Protein AF-A0A0V0SWJ9-F1 (afdb_monomer_lite)

Sequence (109 aa):
KVANSVPAPATVTPLDSEVTVPAATSYVCTACCRTFSTFSGLRLHEKRKHASTFVASSQRPKNHRWSEHEMHDVRAILAKLEKTGSSSLAKLAD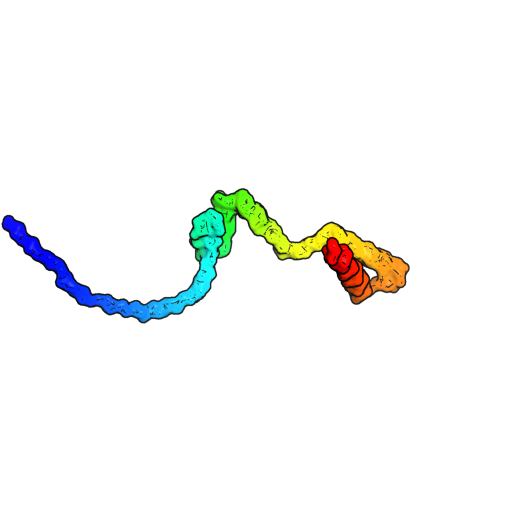ELSCLWQESISVNTA

Foldseek 3Di:
DDDDDDDDDDDDDPPPPPPPPPVQPWDADPVPRDTDSDPVVNLVCCCVPVVVVSVVVVPPPPDPDDDPVLVVLLVVVQVVCVVVVHDDPVSSVVSSVVVVVVVVVVPPD

Secondary structure (DSSP, 8-state):
--------------------------EE-TTT--EESSHHHHHHHHHHH-HHHHHHHHT--SS----HHHHHHHHHHHHHHHHTT---HHHHHHHHHHHHHHHHHHT--

Radius of gyration: 31.53 Å; chains: 1; bounding box: 71×37×93 Å

Structure (mmCIF, N/CA/C/O backbone):
data_AF-A0A0V0SWJ9-F1
#
_entry.id   AF-A0A0V0SWJ9-F1
#
loop_
_atom_site.group_PDB
_atom_site.id
_atom_site.type_symbol
_atom_site.label_atom_id
_atom_site.label_alt_id
_atom_site.label_comp_id
_atom_site.label_asym_id
_atom_site.label_entity_id
_atom_site.label_seq_id
_atom_site.pdbx_PDB_ins_code
_atom_site.Cartn_x
_atom_site.Cartn_y
_atom_site.Cartn_z
_atom_site.occupancy
_atom_site.B_iso_or_equiv
_atom_site.auth_seq_id
_atom_site.auth_comp_id
_atom_site.auth_asym_id
_atom_site.auth_atom_id
_atom_site.pdbx_PDB_model_num
ATOM 1 N N . LYS A 1 1 ? 53.354 9.350 -65.179 1.00 43.44 1 LYS A N 1
ATOM 2 C CA . LYS A 1 1 ? 54.223 8.320 -64.561 1.00 43.44 1 LYS A CA 1
ATOM 3 C C . LYS A 1 1 ? 53.630 7.983 -63.197 1.00 43.44 1 LYS A C 1
ATOM 5 O O . LYS A 1 1 ? 53.725 8.800 -62.295 1.00 43.44 1 LYS A O 1
ATOM 10 N N . VAL A 1 2 ? 52.905 6.866 -63.106 1.00 47.31 2 VAL A N 1
ATOM 11 C CA . VAL A 1 2 ? 52.376 6.320 -61.845 1.00 47.31 2 VAL A CA 1
ATOM 12 C C . VAL A 1 2 ? 53.550 5.801 -61.018 1.00 47.31 2 VAL A C 1
ATOM 14 O O . VAL A 1 2 ? 54.415 5.122 -61.566 1.00 47.31 2 VAL A O 1
ATOM 17 N N . ALA A 1 3 ? 53.567 6.099 -59.722 1.00 44.78 3 ALA A N 1
ATOM 18 C CA . ALA A 1 3 ? 54.362 5.367 -58.747 1.00 44.78 3 ALA A CA 1
ATOM 19 C C . ALA A 1 3 ? 53.464 5.060 -57.543 1.00 44.78 3 ALA A C 1
ATOM 21 O O . ALA A 1 3 ? 53.143 5.930 -56.742 1.00 44.78 3 ALA A O 1
ATOM 22 N N . ASN A 1 4 ? 53.008 3.813 -57.496 1.00 47.34 4 ASN A N 1
ATOM 23 C CA . ASN A 1 4 ? 52.405 3.166 -56.338 1.00 47.34 4 ASN A CA 1
ATOM 24 C C . ASN A 1 4 ? 53.531 2.623 -55.441 1.00 47.34 4 ASN A C 1
ATOM 26 O O . ASN A 1 4 ? 54.496 2.097 -55.995 1.00 47.34 4 ASN A O 1
ATOM 30 N N . SER A 1 5 ? 53.393 2.682 -54.110 1.00 46.50 5 SER A N 1
ATOM 31 C CA . SER A 1 5 ? 53.978 1.710 -53.159 1.00 46.50 5 SER A CA 1
ATOM 32 C C . SER A 1 5 ? 53.364 1.842 -51.748 1.00 46.50 5 SER A C 1
ATOM 34 O O . SER A 1 5 ? 53.681 2.771 -51.016 1.00 46.50 5 SER A O 1
ATOM 36 N N . VAL A 1 6 ? 52.430 0.923 -51.458 1.00 49.53 6 VAL A N 1
ATOM 37 C CA . VAL A 1 6 ? 52.176 0.064 -50.262 1.00 49.53 6 VAL A CA 1
ATOM 38 C C . VAL A 1 6 ? 52.545 0.552 -48.824 1.00 49.53 6 VAL A C 1
ATOM 40 O O . VAL A 1 6 ? 53.649 1.048 -48.622 1.00 49.53 6 VAL A O 1
ATOM 43 N N . PRO A 1 7 ? 51.680 0.321 -47.795 1.00 60.75 7 PRO A N 1
ATOM 44 C CA . PRO A 1 7 ? 51.865 0.764 -46.396 1.00 60.75 7 PRO A CA 1
ATOM 45 C C . PRO A 1 7 ? 52.311 -0.323 -45.369 1.00 60.75 7 PRO A C 1
ATOM 47 O O . PRO A 1 7 ? 52.237 -1.513 -45.667 1.00 60.75 7 PRO A O 1
ATOM 50 N N . ALA A 1 8 ? 52.605 0.138 -44.126 1.00 42.78 8 ALA A N 1
ATOM 51 C CA . ALA A 1 8 ? 52.729 -0.546 -42.798 1.00 42.78 8 ALA A CA 1
ATOM 52 C C . ALA A 1 8 ? 54.168 -0.902 -42.301 1.00 42.78 8 ALA A C 1
ATOM 54 O O . ALA A 1 8 ? 55.031 -1.085 -43.156 1.00 42.78 8 ALA A O 1
ATOM 55 N N . PRO A 1 9 ? 54.469 -1.031 -40.968 1.00 46.78 9 PRO A N 1
ATOM 56 C CA . PRO A 1 9 ? 53.559 -1.282 -39.831 1.00 46.78 9 PRO A CA 1
ATOM 57 C C . PRO A 1 9 ? 53.775 -0.476 -38.512 1.00 46.78 9 PRO A C 1
ATOM 59 O O . PRO A 1 9 ? 54.657 0.363 -38.378 1.00 46.78 9 PRO A O 1
ATOM 62 N N . ALA A 1 10 ? 52.870 -0.758 -37.564 1.00 49.53 10 ALA A N 1
ATOM 63 C CA . ALA A 1 10 ? 52.546 -0.143 -36.271 1.00 49.53 10 ALA A CA 1
ATOM 64 C C . ALA A 1 10 ? 53.684 0.100 -35.260 1.00 49.53 10 ALA A C 1
ATOM 66 O O . ALA A 1 10 ? 54.640 -0.661 -35.211 1.00 49.53 10 ALA A O 1
ATOM 67 N N . THR A 1 11 ? 53.470 1.057 -34.342 1.00 47.59 11 THR A N 1
ATOM 68 C CA . THR A 1 11 ? 53.565 0.858 -32.876 1.00 47.59 11 THR A CA 1
ATOM 69 C C . THR A 1 11 ? 52.985 2.088 -32.171 1.00 47.59 11 THR A C 1
ATOM 71 O O . THR A 1 11 ? 53.624 3.134 -32.126 1.00 47.59 11 THR A O 1
ATOM 74 N N . VAL A 1 12 ? 51.787 1.968 -31.596 1.00 50.47 12 VAL A N 1
ATOM 75 C CA . VAL A 1 12 ? 51.398 2.790 -30.444 1.00 50.47 12 VAL A CA 1
ATOM 76 C C . VAL A 1 12 ? 50.844 1.860 -29.379 1.00 50.47 12 VAL A C 1
ATOM 78 O O . VAL A 1 12 ? 49.857 1.153 -29.570 1.00 50.47 12 VAL A O 1
ATOM 81 N N . THR A 1 13 ? 51.596 1.808 -28.295 1.00 50.81 13 THR A N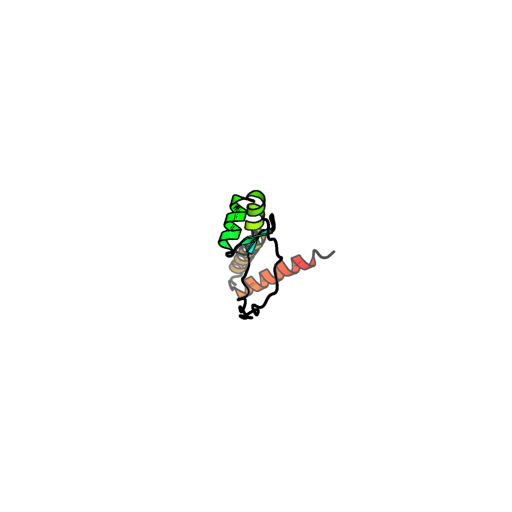 1
ATOM 82 C CA . THR A 1 13 ? 51.361 1.075 -27.061 1.00 50.81 13 THR A CA 1
ATOM 83 C C . THR A 1 13 ? 49.958 1.385 -26.524 1.00 50.81 13 THR A C 1
ATOM 85 O O . THR A 1 13 ? 49.581 2.560 -26.495 1.00 50.81 13 THR A O 1
ATOM 88 N N . PRO A 1 14 ? 49.177 0.388 -26.072 1.00 49.97 14 PRO A N 1
ATOM 89 C CA . PRO A 1 14 ? 47.963 0.660 -25.324 1.00 49.97 14 PRO A CA 1
ATOM 90 C C . PRO A 1 14 ? 48.385 1.169 -23.947 1.00 49.97 14 PRO A C 1
ATOM 92 O O . PRO A 1 14 ? 48.947 0.419 -23.150 1.00 49.97 14 PRO A O 1
ATOM 95 N N . LEU A 1 15 ? 48.159 2.457 -23.685 1.00 49.72 15 LEU A N 1
ATOM 96 C CA . LEU A 1 15 ? 48.177 2.965 -22.322 1.00 49.72 15 LEU A CA 1
ATOM 97 C C . LEU A 1 15 ? 46.900 2.447 -21.661 1.00 49.72 15 LEU A C 1
ATOM 99 O O . LEU A 1 15 ? 45.806 2.974 -21.870 1.00 49.72 15 LEU A O 1
ATOM 103 N N . ASP A 1 16 ? 47.066 1.347 -20.937 1.00 51.03 16 ASP A N 1
ATOM 104 C CA . ASP A 1 16 ? 46.181 0.915 -19.870 1.00 51.03 16 ASP A CA 1
ATOM 105 C C . ASP A 1 16 ? 46.094 2.063 -18.854 1.00 51.03 16 ASP A C 1
ATOM 107 O O . ASP A 1 16 ? 46.915 2.209 -17.953 1.00 51.03 16 ASP A O 1
ATOM 111 N N . SER A 1 17 ? 45.151 2.973 -19.084 1.00 51.53 17 SER A N 1
ATOM 112 C CA . SER A 1 17 ? 44.571 3.741 -17.999 1.00 51.53 17 SER A CA 1
ATOM 113 C C . SER A 1 17 ? 43.390 2.920 -17.541 1.00 51.53 17 SER A C 1
ATOM 115 O O . SER A 1 17 ? 42.321 2.966 -18.152 1.00 51.53 17 SER A O 1
ATOM 117 N N . GLU A 1 18 ? 43.638 2.139 -16.497 1.00 53.16 18 GLU A N 1
ATOM 118 C CA . GLU A 1 18 ? 42.670 1.606 -15.555 1.00 53.16 18 GLU A CA 1
ATOM 119 C C . GLU A 1 18 ? 41.612 2.685 -15.251 1.00 53.16 18 GLU A C 1
ATOM 121 O O . GLU A 1 18 ? 41.717 3.485 -14.321 1.00 53.16 18 GLU A O 1
ATOM 126 N N . VAL A 1 19 ? 40.582 2.766 -16.098 1.00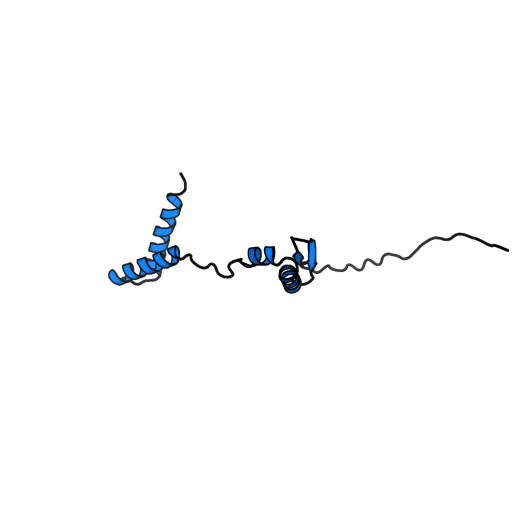 46.78 19 VAL A N 1
ATOM 127 C CA . VAL A 1 19 ? 39.353 3.472 -15.769 1.00 46.78 19 VAL A CA 1
ATOM 128 C C . VAL A 1 19 ? 38.678 2.544 -14.788 1.00 46.78 19 VAL A C 1
ATOM 130 O O . VAL A 1 19 ? 37.962 1.623 -15.180 1.00 46.78 19 VAL A O 1
ATOM 133 N N . THR A 1 20 ? 38.939 2.776 -13.505 1.00 50.88 20 THR A N 1
ATOM 134 C CA . THR A 1 20 ? 38.053 2.378 -12.422 1.00 50.88 20 THR A CA 1
ATOM 135 C C . THR A 1 20 ? 36.650 2.733 -12.877 1.00 50.88 20 THR A C 1
ATOM 137 O O . THR A 1 20 ? 36.285 3.903 -12.893 1.00 50.88 20 THR A O 1
ATOM 140 N N . VAL A 1 21 ? 35.896 1.743 -13.353 1.00 52.72 21 VAL A N 1
ATOM 141 C CA . VAL A 1 21 ? 34.490 1.897 -13.697 1.00 52.72 21 VAL A CA 1
ATOM 142 C C . VAL A 1 21 ? 33.810 2.098 -12.348 1.00 52.72 21 VAL A C 1
ATOM 144 O O . VAL A 1 21 ? 33.658 1.108 -11.624 1.00 52.72 21 VAL A O 1
ATOM 147 N N . PRO A 1 22 ? 33.397 3.319 -11.934 1.00 49.97 22 PRO A N 1
ATOM 148 C CA . PRO A 1 22 ? 32.363 3.368 -10.918 1.00 49.97 22 PRO A CA 1
ATOM 149 C C . PRO A 1 22 ? 31.222 2.592 -11.553 1.00 49.97 22 PRO A C 1
ATOM 151 O O . PRO A 1 22 ? 30.833 2.950 -12.662 1.00 49.97 22 PRO A O 1
ATOM 154 N N . ALA A 1 23 ? 30.796 1.483 -10.943 1.00 58.00 23 ALA A N 1
ATOM 155 C CA . ALA A 1 23 ? 29.739 0.627 -11.462 1.00 58.00 23 ALA A CA 1
ATOM 156 C C . ALA A 1 23 ? 28.564 1.521 -11.873 1.00 58.00 23 ALA A C 1
ATOM 158 O O . ALA A 1 23 ? 27.787 1.981 -11.034 1.00 58.00 23 ALA A O 1
ATOM 159 N N . ALA A 1 24 ? 28.526 1.881 -13.158 1.00 65.06 24 ALA A N 1
ATOM 160 C CA . ALA A 1 24 ? 27.651 2.922 -13.637 1.00 65.06 24 ALA A CA 1
ATOM 161 C C . ALA A 1 24 ? 26.294 2.259 -13.612 1.00 65.06 24 ALA A C 1
ATOM 163 O O . ALA A 1 24 ? 26.028 1.359 -14.409 1.00 65.06 24 ALA A O 1
ATOM 164 N N . THR A 1 25 ? 25.484 2.620 -12.620 1.00 71.62 25 THR A N 1
ATOM 165 C CA . THR A 1 25 ? 24.126 2.109 -12.491 1.00 71.62 25 THR A CA 1
ATOM 166 C C . THR A 1 25 ? 23.370 2.556 -13.733 1.00 71.62 25 THR A C 1
ATOM 168 O O . THR A 1 25 ? 22.914 3.689 -13.861 1.00 71.62 25 THR A O 1
ATOM 171 N N . SER A 1 26 ? 23.357 1.676 -14.728 1.00 84.75 26 SER A N 1
ATOM 172 C CA . SER A 1 26 ? 22.740 1.935 -16.013 1.00 84.75 26 SER A CA 1
ATOM 173 C C . SER A 1 26 ? 21.281 1.510 -15.925 1.00 84.75 26 SER A C 1
ATOM 175 O O . SER A 1 26 ? 20.957 0.422 -15.447 1.00 84.75 26 SER A O 1
ATOM 177 N N . TYR A 1 27 ? 20.384 2.402 -16.332 1.00 90.75 27 TYR A N 1
ATOM 178 C CA . TYR A 1 27 ? 18.947 2.176 -16.255 1.00 90.75 27 TYR A CA 1
ATOM 179 C C . TYR A 1 27 ? 18.447 1.775 -17.638 1.00 90.75 27 TYR A C 1
ATOM 181 O O . TYR A 1 27 ? 18.423 2.600 -18.550 1.00 90.75 27 TYR A O 1
ATOM 189 N N . VAL A 1 28 ? 18.069 0.509 -17.808 1.00 92.25 28 VAL A N 1
ATOM 190 C CA . VAL A 1 28 ? 17.686 -0.053 -19.111 1.00 92.25 28 VAL A CA 1
ATOM 191 C C . VAL A 1 28 ? 16.167 -0.168 -19.217 1.00 92.25 28 VAL A C 1
ATOM 193 O O . VAL A 1 28 ? 15.511 -0.699 -18.324 1.00 92.25 28 VAL A O 1
ATOM 196 N N . CYS A 1 29 ? 15.597 0.305 -20.325 1.00 91.56 29 CYS A N 1
ATOM 197 C CA . CYS A 1 29 ? 14.187 0.087 -20.631 1.00 91.56 29 CYS A CA 1
ATOM 198 C C . CYS A 1 29 ? 13.956 -1.361 -21.052 1.00 91.56 29 CYS A C 1
ATOM 200 O O . CYS A 1 29 ? 14.524 -1.811 -22.041 1.00 91.56 29 CYS A O 1
ATOM 202 N N . THR A 1 30 ? 13.072 -2.078 -20.364 1.00 89.25 30 THR A N 1
ATOM 203 C CA . THR A 1 30 ? 12.763 -3.482 -20.681 1.00 89.25 30 THR A CA 1
ATOM 204 C C . THR A 1 30 ? 11.959 -3.653 -21.971 1.00 89.25 30 THR A C 1
ATOM 206 O O . THR A 1 30 ? 11.986 -4.724 -22.563 1.00 89.25 30 THR A O 1
ATOM 209 N N . ALA A 1 31 ? 11.267 -2.606 -22.433 1.00 88.88 31 ALA A N 1
ATOM 210 C CA . ALA A 1 31 ? 10.443 -2.661 -23.640 1.00 88.88 31 ALA A CA 1
ATOM 211 C C . ALA A 1 31 ? 11.244 -2.469 -24.939 1.00 88.88 31 ALA A C 1
ATOM 213 O O . ALA A 1 31 ? 10.835 -2.959 -25.987 1.00 88.88 31 ALA A O 1
ATOM 214 N N . CYS A 1 32 ? 12.360 -1.731 -24.897 1.00 93.62 32 CYS A N 1
ATOM 215 C CA . CYS A 1 32 ? 13.141 -1.418 -26.100 1.00 93.62 32 CYS A CA 1
ATOM 216 C C . CYS A 1 32 ? 14.664 -1.426 -25.893 1.00 93.62 32 CYS A C 1
ATOM 218 O O . CYS A 1 32 ? 15.398 -0.915 -26.740 1.00 93.62 32 CYS A O 1
ATOM 220 N N . CYS A 1 33 ? 15.137 -1.922 -24.750 1.00 91.19 33 CYS A N 1
ATOM 221 C CA . CYS A 1 33 ? 16.548 -2.085 -24.386 1.00 91.19 33 CYS A CA 1
ATOM 222 C C . CYS A 1 33 ? 17.400 -0.806 -24.469 1.00 91.19 33 CYS A C 1
ATOM 224 O O . CYS A 1 33 ? 18.618 -0.872 -24.615 1.00 91.19 33 CYS A O 1
ATOM 226 N N . ARG A 1 34 ? 16.780 0.378 -24.375 1.00 92.50 34 ARG A N 1
ATOM 227 C CA . ARG A 1 34 ? 17.514 1.652 -24.347 1.00 92.50 34 ARG A CA 1
ATOM 228 C C . ARG A 1 34 ? 18.094 1.901 -22.964 1.00 92.50 34 ARG A C 1
ATOM 230 O O . ARG A 1 34 ? 17.367 1.823 -21.976 1.00 92.50 34 ARG A O 1
ATOM 237 N N . THR A 1 35 ? 19.370 2.263 -22.926 1.00 93.62 35 THR A N 1
ATOM 238 C CA . THR A 1 35 ? 20.106 2.551 -21.693 1.00 93.62 35 THR A CA 1
ATOM 239 C C . THR A 1 35 ? 20.121 4.046 -21.399 1.00 93.62 35 THR A C 1
ATOM 241 O O . THR A 1 35 ? 20.359 4.867 -22.285 1.00 93.62 35 THR A O 1
ATOM 244 N N . PHE A 1 36 ? 19.892 4.396 -20.139 1.00 91.94 36 PHE A N 1
ATOM 245 C CA . PHE A 1 36 ? 19.910 5.760 -19.629 1.00 91.94 36 PHE A CA 1
ATOM 246 C C . PHE A 1 36 ? 20.907 5.872 -18.476 1.00 91.94 36 PHE A C 1
ATOM 248 O O . PHE A 1 36 ? 21.032 4.963 -17.656 1.00 91.94 36 PHE A O 1
ATOM 255 N N . SER A 1 37 ? 21.577 7.021 -18.386 1.00 89.75 37 SER A N 1
ATOM 256 C CA . SER A 1 37 ? 22.489 7.354 -17.284 1.00 89.75 37 SER A CA 1
ATOM 257 C C . SER A 1 37 ? 21.763 7.730 -15.988 1.00 89.75 37 SER A C 1
ATOM 259 O O . SER A 1 37 ? 22.384 7.812 -14.935 1.00 89.75 37 SER A O 1
ATOM 261 N N . THR A 1 38 ? 20.448 7.972 -16.046 1.00 90.31 38 THR A N 1
ATOM 262 C CA . THR A 1 38 ? 19.630 8.335 -14.883 1.00 90.31 38 THR A CA 1
ATOM 263 C C . THR A 1 38 ? 18.292 7.605 -14.891 1.00 90.31 38 THR A C 1
ATOM 265 O O . THR A 1 38 ? 17.669 7.420 -15.942 1.00 90.31 38 THR A O 1
ATOM 268 N N . PHE A 1 39 ? 17.799 7.260 -13.698 1.00 89.19 39 PHE A N 1
ATOM 269 C CA . PHE A 1 39 ? 16.477 6.657 -13.522 1.00 89.19 39 PHE A CA 1
ATOM 270 C C . PHE A 1 39 ? 15.360 7.574 -14.036 1.00 89.19 39 PHE A C 1
ATOM 272 O O . PHE A 1 39 ? 14.441 7.123 -14.716 1.00 89.19 39 PHE A O 1
ATOM 279 N N . SER A 1 40 ? 15.457 8.880 -13.766 1.00 89.88 40 SER A N 1
ATOM 280 C CA . SER A 1 40 ? 14.495 9.877 -14.253 1.00 89.88 40 SER A CA 1
ATOM 281 C C . SER A 1 40 ? 14.429 9.913 -15.782 1.00 89.88 40 SER A C 1
ATOM 283 O O . SER A 1 40 ? 13.337 10.015 -16.342 1.00 89.88 40 SER A O 1
ATOM 285 N N . GLY A 1 41 ? 15.577 9.771 -16.459 1.00 92.62 41 GLY A N 1
ATOM 286 C CA . GLY A 1 41 ? 15.654 9.662 -17.916 1.00 92.62 41 GLY A CA 1
ATOM 287 C C . GLY A 1 41 ? 14.924 8.429 -18.445 1.00 92.62 41 GLY A C 1
ATOM 288 O O . GLY A 1 41 ? 14.085 8.558 -19.339 1.00 92.62 41 GLY A O 1
ATOM 289 N N . LEU A 1 42 ? 15.160 7.263 -17.832 1.00 92.50 42 LEU A N 1
ATOM 290 C CA . LEU A 1 42 ? 14.432 6.033 -18.151 1.00 92.50 42 LEU A CA 1
ATOM 291 C C . LEU A 1 42 ? 12.918 6.203 -17.935 1.00 92.50 42 LEU A C 1
ATOM 293 O O . LEU A 1 42 ? 12.128 5.917 -18.832 1.00 92.50 42 LEU A O 1
ATOM 297 N N . ARG A 1 43 ? 12.493 6.732 -16.783 1.00 91.19 43 ARG A N 1
ATOM 298 C CA . ARG A 1 43 ? 11.068 6.911 -16.452 1.00 91.19 43 ARG A CA 1
ATOM 299 C C . ARG A 1 43 ? 10.359 7.866 -17.406 1.00 91.19 43 ARG A C 1
ATOM 301 O O . ARG A 1 43 ? 9.217 7.616 -17.791 1.00 91.19 43 ARG A O 1
ATOM 308 N N . LEU A 1 44 ? 11.017 8.955 -17.802 1.00 92.81 44 LEU A N 1
ATOM 309 C CA . LEU A 1 44 ? 10.480 9.884 -18.795 1.00 92.81 44 LEU A CA 1
ATOM 310 C C . LEU A 1 44 ? 10.343 9.217 -20.167 1.00 92.81 44 LEU A C 1
ATOM 312 O O . LEU A 1 44 ? 9.340 9.421 -20.855 1.00 92.81 44 LEU A O 1
ATOM 316 N N . HIS A 1 45 ? 11.341 8.425 -20.556 1.00 94.31 45 HIS A N 1
ATOM 317 C CA . HIS A 1 45 ? 11.316 7.652 -21.788 1.00 94.31 45 HIS A CA 1
ATOM 318 C C . HIS A 1 45 ? 10.147 6.661 -21.807 1.00 94.31 45 HIS A C 1
ATOM 320 O O . HIS A 1 45 ? 9.349 6.702 -22.744 1.00 94.31 45 HIS A O 1
ATOM 326 N N . GLU A 1 46 ? 9.987 5.850 -20.759 1.00 92.06 46 GLU A N 1
ATOM 327 C CA . GLU A 1 46 ? 8.875 4.905 -20.628 1.00 92.06 46 GLU A CA 1
ATOM 328 C C . GLU A 1 46 ? 7.526 5.626 -20.706 1.00 92.06 46 GLU A C 1
ATOM 330 O O . GLU A 1 46 ? 6.665 5.235 -21.488 1.00 92.06 46 GLU A O 1
ATOM 335 N N . LYS A 1 47 ? 7.360 6.744 -19.986 1.00 89.50 47 LYS A N 1
ATOM 336 C CA . LYS A 1 47 ? 6.121 7.536 -20.015 1.00 89.50 47 LYS A CA 1
ATOM 337 C C . LYS A 1 47 ? 5.771 8.043 -21.420 1.00 89.50 47 LYS A C 1
ATOM 339 O O . LYS A 1 47 ? 4.597 8.086 -21.769 1.00 89.50 47 LYS A O 1
ATOM 344 N N . ARG A 1 48 ? 6.762 8.458 -22.220 1.00 92.00 48 ARG A N 1
ATOM 345 C CA . ARG A 1 48 ? 6.543 9.044 -23.559 1.00 92.00 48 ARG A CA 1
ATOM 346 C C . ARG A 1 48 ? 6.437 8.010 -24.678 1.00 92.00 48 ARG A C 1
ATOM 348 O O . ARG A 1 48 ? 5.725 8.250 -25.645 1.00 92.00 48 ARG A O 1
ATOM 355 N N . LYS A 1 49 ? 7.201 6.920 -24.604 1.00 92.25 49 LYS A N 1
ATOM 356 C CA . LYS A 1 49 ? 7.344 5.936 -25.695 1.00 92.25 49 LYS A CA 1
ATOM 357 C C . LYS A 1 49 ? 6.633 4.620 -25.416 1.00 92.25 49 LYS A C 1
ATOM 359 O O . LYS A 1 49 ? 6.285 3.916 -26.356 1.00 92.25 49 LYS A O 1
ATOM 364 N N . HIS A 1 50 ? 6.370 4.328 -24.149 1.00 90.69 50 HIS A N 1
ATOM 365 C CA . HIS A 1 50 ? 5.749 3.094 -23.691 1.00 90.69 50 HIS A CA 1
ATOM 366 C C . HIS A 1 50 ? 4.632 3.400 -22.681 1.00 90.69 50 HIS A C 1
ATOM 368 O O . HIS A 1 50 ? 4.520 2.751 -21.647 1.00 90.69 50 HIS A O 1
ATOM 374 N N . ALA A 1 51 ? 3.792 4.406 -22.966 1.00 81.06 51 ALA A N 1
ATOM 375 C CA . ALA A 1 51 ? 2.756 4.880 -22.041 1.00 81.06 51 ALA A CA 1
ATOM 376 C C . ALA A 1 51 ? 1.841 3.745 -21.537 1.00 81.06 51 ALA A C 1
ATOM 378 O O . ALA A 1 51 ? 1.539 3.680 -20.347 1.00 81.06 51 ALA A O 1
ATOM 379 N N . SER A 1 52 ? 1.481 2.808 -22.422 1.00 76.25 52 SER A N 1
ATOM 380 C CA . SER A 1 52 ? 0.658 1.642 -22.082 1.00 76.25 52 SER A CA 1
ATOM 381 C C . SER A 1 52 ? 1.310 0.718 -21.045 1.00 76.25 52 SER A C 1
ATOM 383 O O . SER A 1 52 ? 0.615 0.198 -20.179 1.00 76.25 52 SER A O 1
ATOM 385 N N . THR A 1 53 ? 2.630 0.511 -21.100 1.00 69.69 53 THR A N 1
ATOM 386 C CA . THR A 1 53 ? 3.347 -0.358 -20.145 1.00 69.69 53 THR A CA 1
ATOM 387 C C . THR A 1 53 ? 3.806 0.413 -18.905 1.00 69.69 53 THR A C 1
ATOM 389 O O . THR A 1 53 ? 3.888 -0.150 -17.811 1.00 69.69 53 THR A O 1
ATOM 392 N N . PHE A 1 54 ? 4.038 1.722 -19.039 1.00 74.75 54 PHE A N 1
ATOM 393 C CA . PHE A 1 54 ? 4.379 2.612 -17.935 1.00 74.75 54 PHE A CA 1
ATOM 394 C C . PHE A 1 54 ? 3.267 2.668 -16.890 1.00 74.75 54 PHE A C 1
ATOM 396 O O . PHE A 1 54 ? 3.570 2.583 -15.702 1.00 74.75 54 PHE A O 1
ATOM 403 N N . VAL A 1 55 ? 1.998 2.781 -17.304 1.00 66.31 55 VAL A N 1
ATOM 404 C CA . VAL A 1 55 ? 0.855 2.814 -16.375 1.00 66.31 55 VAL A CA 1
ATOM 405 C C . VAL A 1 55 ? 0.831 1.548 -15.516 1.00 66.31 55 VAL A C 1
ATOM 407 O O . VAL A 1 55 ? 0.818 1.667 -14.294 1.00 66.31 55 VAL A O 1
ATOM 410 N N . ALA A 1 56 ? 0.970 0.368 -16.127 1.00 61.72 56 ALA A N 1
ATOM 411 C CA . ALA A 1 56 ? 0.996 -0.913 -15.418 1.00 61.72 56 ALA A CA 1
ATOM 412 C C . ALA A 1 56 ? 2.181 -1.041 -14.436 1.00 61.72 56 ALA A C 1
ATOM 414 O O . ALA A 1 56 ? 2.002 -1.441 -13.290 1.00 61.72 56 ALA A O 1
ATOM 415 N N . SER A 1 57 ? 3.392 -0.640 -14.838 1.00 61.09 57 SER A N 1
ATOM 416 C CA . SER A 1 57 ? 4.591 -0.719 -13.982 1.00 61.09 57 SER A CA 1
ATOM 417 C C . SER A 1 57 ? 4.637 0.369 -12.892 1.00 61.09 57 SER A C 1
ATOM 419 O O . SER A 1 57 ? 5.175 0.171 -11.803 1.00 61.09 57 SER A O 1
ATOM 421 N N . SER A 1 58 ? 4.046 1.540 -13.148 1.00 59.28 58 SER A N 1
ATOM 422 C CA . SER A 1 58 ? 4.029 2.678 -12.216 1.00 59.28 58 SER A CA 1
ATOM 423 C C . SER A 1 58 ? 3.120 2.491 -11.003 1.00 59.28 58 SER A C 1
ATOM 425 O O . SER A 1 58 ? 3.255 3.243 -10.040 1.00 59.28 58 SER A O 1
ATOM 427 N N . GLN A 1 59 ? 2.246 1.482 -11.029 1.00 60.41 59 GLN A N 1
ATOM 428 C CA . GLN A 1 59 ? 1.351 1.137 -9.927 1.00 60.41 59 GLN A CA 1
ATOM 429 C C . GLN A 1 59 ? 2.049 0.471 -8.740 1.00 60.41 59 GLN A C 1
ATOM 431 O O . GLN A 1 59 ? 1.357 0.095 -7.799 1.00 60.41 59 GLN A O 1
ATOM 436 N N . ARG A 1 60 ? 3.389 0.348 -8.729 1.00 61.56 60 ARG A N 1
ATOM 437 C CA . ARG A 1 60 ? 4.109 -0.121 -7.536 1.00 61.56 60 ARG A CA 1
ATOM 438 C C . ARG A 1 60 ? 3.655 0.712 -6.334 1.00 61.56 60 ARG A C 1
ATOM 440 O O . ARG A 1 60 ? 3.921 1.921 -6.318 1.00 61.56 60 ARG A O 1
ATOM 447 N N . PRO A 1 61 ? 2.942 0.110 -5.368 1.00 60.56 61 PRO A N 1
ATOM 448 C CA . PRO A 1 61 ? 2.376 0.860 -4.268 1.00 60.56 61 PRO A CA 1
ATOM 449 C C . PRO A 1 61 ? 3.544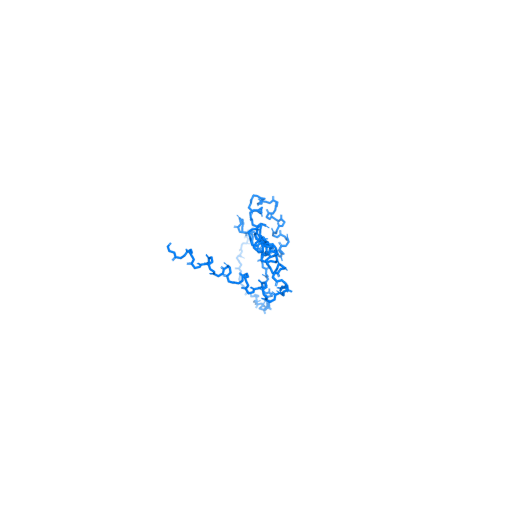 1.437 -3.474 1.00 60.56 61 PRO A C 1
ATOM 451 O O . PRO A 1 61 ? 4.335 0.709 -2.884 1.00 60.56 61 PRO A O 1
ATOM 454 N N . LYS A 1 62 ? 3.697 2.765 -3.519 1.00 63.34 62 LYS A N 1
ATOM 455 C CA . LYS A 1 62 ? 4.782 3.470 -2.816 1.00 63.34 62 LYS A CA 1
ATOM 456 C C . LYS A 1 62 ? 4.629 3.415 -1.298 1.00 63.34 62 LYS A C 1
ATOM 458 O O . LYS A 1 62 ? 5.560 3.765 -0.593 1.00 63.34 62 LYS A O 1
ATOM 463 N N . ASN A 1 63 ? 3.479 2.946 -0.826 1.00 65.94 63 ASN A N 1
ATOM 464 C CA . ASN A 1 63 ? 3.202 2.605 0.555 1.00 65.94 63 ASN A CA 1
ATOM 465 C C . ASN A 1 63 ? 2.396 1.306 0.518 1.00 65.94 63 ASN A C 1
ATOM 467 O O . ASN A 1 63 ? 1.489 1.201 -0.311 1.00 65.94 63 ASN A O 1
ATOM 471 N N . HIS A 1 64 ? 2.710 0.338 1.382 1.00 67.94 64 HIS A N 1
ATOM 472 C CA . HIS A 1 64 ? 1.835 -0.806 1.635 1.00 67.94 64 HIS A CA 1
ATOM 473 C C . HIS A 1 64 ? 0.506 -0.256 2.164 1.00 67.94 64 HIS A C 1
ATOM 475 O O . HIS A 1 64 ? 0.363 0.075 3.338 1.00 67.94 64 HIS A O 1
ATOM 481 N N . ARG A 1 65 ? -0.427 -0.010 1.243 1.00 79.00 65 ARG A N 1
ATOM 482 C CA . ARG A 1 65 ? -1.758 0.479 1.561 1.00 79.00 65 ARG A CA 1
ATOM 483 C C . ARG A 1 65 ? -2.532 -0.732 2.042 1.00 79.00 65 ARG A C 1
ATOM 485 O O . ARG A 1 65 ? -2.779 -1.622 1.233 1.00 79.00 65 ARG A O 1
ATOM 492 N N . TRP A 1 66 ? -2.876 -0.749 3.326 1.00 83.75 66 TRP A N 1
ATOM 493 C CA . TRP A 1 66 ? -3.770 -1.762 3.874 1.00 83.75 66 TRP A CA 1
ATOM 494 C C . TRP A 1 66 ? -5.033 -1.829 3.016 1.00 83.75 66 TRP A C 1
ATOM 496 O O . TRP A 1 66 ? -5.570 -0.803 2.578 1.00 83.75 66 TRP A O 1
ATOM 506 N N . SER A 1 67 ? -5.454 -3.046 2.708 1.00 86.69 67 SER A N 1
ATOM 507 C CA . SER A 1 67 ? -6.719 -3.322 2.052 1.00 86.69 67 SER A CA 1
ATOM 508 C C . SER A 1 67 ? -7.879 -2.813 2.908 1.00 86.69 67 SER A C 1
ATOM 510 O O . SER A 1 67 ? -7.754 -2.558 4.108 1.00 86.69 67 SER A O 1
ATOM 512 N N . GLU A 1 68 ? -9.037 -2.633 2.277 1.00 89.50 68 GLU A N 1
ATOM 513 C CA . GLU A 1 68 ? -10.240 -2.196 2.986 1.00 89.50 68 GLU A CA 1
ATOM 514 C C . GLU A 1 68 ? -10.629 -3.165 4.111 1.00 89.50 68 GLU A C 1
ATOM 516 O O . GLU A 1 68 ? -11.006 -2.712 5.192 1.00 89.50 68 GLU A O 1
ATOM 521 N N . HIS A 1 69 ? -10.452 -4.469 3.871 1.00 90.00 69 HIS A N 1
ATOM 522 C CA . HIS A 1 69 ? -10.682 -5.535 4.843 1.00 90.00 69 HIS A CA 1
ATOM 523 C C . HIS A 1 69 ? -9.745 -5.409 6.052 1.00 90.00 69 HIS A C 1
ATOM 525 O O . HIS A 1 69 ? -10.223 -5.320 7.177 1.00 90.00 69 HIS A O 1
ATOM 531 N N . GLU A 1 70 ? -8.435 -5.261 5.831 1.00 90.75 70 GLU A N 1
ATOM 532 C CA . GLU A 1 70 ? -7.462 -5.085 6.924 1.00 90.75 70 GLU A CA 1
ATOM 533 C C . GLU A 1 70 ? -7.770 -3.832 7.762 1.00 90.75 70 GLU A C 1
ATOM 535 O O . GLU A 1 70 ? -7.713 -3.854 8.991 1.00 90.75 70 GLU A O 1
ATOM 540 N N . MET A 1 71 ? -8.170 -2.728 7.120 1.00 92.69 71 MET A N 1
ATOM 541 C CA . MET A 1 71 ? -8.596 -1.525 7.844 1.00 92.69 71 MET A CA 1
ATOM 542 C C . MET A 1 71 ? -9.915 -1.720 8.604 1.00 92.69 71 MET A C 1
ATOM 544 O O . MET A 1 71 ? -10.127 -1.080 9.637 1.00 92.69 71 MET A O 1
ATOM 548 N N . HIS A 1 72 ? -10.826 -2.544 8.088 1.00 94.44 72 HIS A N 1
ATOM 549 C CA . HIS A 1 72 ? -12.073 -2.878 8.766 1.00 94.44 72 HIS A CA 1
ATOM 550 C C . HIS A 1 72 ? -11.809 -3.693 10.035 1.00 94.44 72 HIS A C 1
ATOM 552 O O . HIS A 1 72 ? -12.349 -3.343 11.084 1.00 94.44 72 HIS A O 1
ATOM 558 N N . ASP A 1 73 ? -10.930 -4.691 9.972 1.00 93.88 73 ASP A N 1
ATOM 559 C CA . ASP A 1 73 ? -10.549 -5.514 11.125 1.00 93.88 73 ASP A CA 1
ATOM 560 C C . ASP A 1 73 ? -9.975 -4.661 12.256 1.00 93.88 73 ASP A C 1
ATOM 562 O O . ASP A 1 73 ? -10.398 -4.765 13.409 1.00 93.88 73 ASP A O 1
ATOM 566 N N . VAL A 1 74 ? -9.089 -3.722 11.915 1.00 93.56 74 VAL A N 1
ATOM 567 C CA . VAL A 1 74 ? -8.506 -2.777 12.876 1.00 93.56 74 VAL A CA 1
ATOM 568 C C . VAL A 1 74 ? -9.594 -1.949 13.562 1.00 93.56 74 VAL A C 1
ATOM 570 O O . VAL A 1 74 ? -9.594 -1.830 14.787 1.00 93.56 74 VAL A O 1
ATOM 573 N N . ARG A 1 75 ? -10.559 -1.408 12.803 1.00 95.00 75 ARG A N 1
ATOM 574 C CA . ARG A 1 75 ? -11.685 -0.646 13.374 1.00 95.00 75 ARG A CA 1
ATOM 575 C C . ARG A 1 75 ? -12.577 -1.513 14.259 1.00 95.00 75 ARG A C 1
ATOM 577 O O . ARG A 1 75 ? -12.991 -1.065 15.327 1.00 95.00 75 ARG A O 1
ATOM 584 N N . ALA A 1 76 ? -12.872 -2.735 13.829 1.00 95.19 76 ALA A N 1
ATOM 585 C CA . ALA A 1 76 ? -13.731 -3.653 14.564 1.00 95.19 76 ALA A CA 1
ATOM 586 C C . ALA A 1 76 ? -13.108 -4.054 15.908 1.00 95.19 76 ALA A C 1
ATOM 588 O O . ALA A 1 76 ? -13.786 -4.030 16.938 1.00 95.19 76 ALA A O 1
ATOM 589 N N . ILE A 1 77 ? -11.810 -4.364 15.922 1.00 94.62 77 ILE A N 1
ATOM 590 C CA . ILE A 1 77 ? -11.096 -4.740 17.145 1.00 94.62 77 ILE A CA 1
ATOM 591 C C . ILE A 1 77 ? -10.921 -3.534 18.066 1.00 94.62 77 ILE A C 1
ATOM 593 O O . ILE A 1 77 ? -11.156 -3.670 19.264 1.00 94.62 77 ILE A O 1
ATOM 597 N N . LEU A 1 78 ? -10.613 -2.345 17.538 1.00 94.19 78 LEU A N 1
ATOM 598 C CA . LEU A 1 78 ? -10.596 -1.114 18.336 1.00 94.19 78 LEU A CA 1
ATOM 599 C C . LEU A 1 78 ? -11.934 -0.887 19.052 1.00 94.19 78 LEU A C 1
ATOM 601 O O . LEU A 1 78 ? -11.958 -0.756 20.274 1.00 94.19 78 LEU A O 1
ATOM 605 N N . ALA A 1 79 ? -13.053 -0.956 18.326 1.00 94.38 79 ALA A N 1
ATOM 606 C CA . ALA A 1 79 ? -14.384 -0.805 18.915 1.00 94.38 79 ALA A CA 1
ATOM 607 C C . ALA A 1 79 ? -14.707 -1.906 19.944 1.00 94.38 79 ALA A C 1
ATOM 609 O O . ALA A 1 79 ? -15.414 -1.666 20.925 1.00 94.38 79 ALA A O 1
ATOM 610 N N . LYS A 1 80 ? -14.206 -3.131 19.739 1.00 93.88 80 LYS A N 1
ATOM 611 C CA . LYS A 1 80 ? -14.331 -4.232 20.705 1.00 93.88 80 LYS A CA 1
ATOM 612 C C . LYS A 1 80 ? -13.552 -3.933 21.990 1.00 93.88 80 LYS A C 1
ATOM 614 O O . LYS A 1 80 ? -14.087 -4.133 23.075 1.00 93.88 80 LYS A O 1
ATOM 619 N N . LEU A 1 81 ? -12.324 -3.432 21.873 1.00 93.50 81 LEU A N 1
ATOM 620 C CA . LEU A 1 81 ? -11.450 -3.112 23.004 1.00 93.50 81 LEU A CA 1
ATOM 621 C C . LEU A 1 81 ? -11.933 -1.903 23.816 1.00 93.50 81 LEU A C 1
ATOM 623 O O . LEU A 1 81 ? -11.802 -1.889 25.039 1.00 93.50 81 LEU A O 1
ATOM 627 N N . GLU A 1 82 ? -12.539 -0.912 23.163 1.00 91.38 82 GLU A N 1
ATOM 628 C CA . GLU A 1 82 ? -13.187 0.212 23.847 1.00 91.38 82 GLU A CA 1
ATOM 629 C C . GLU A 1 82 ? -14.365 -0.260 24.710 1.00 91.38 82 GLU A C 1
ATOM 631 O O . GLU A 1 82 ? -14.489 0.142 25.866 1.00 91.38 82 GLU A O 1
ATOM 636 N N . LYS A 1 83 ? -15.186 -1.189 24.199 1.00 91.19 83 LYS A N 1
ATOM 637 C CA . LYS A 1 83 ? -16.312 -1.773 24.951 1.00 91.19 83 LYS A CA 1
ATOM 638 C C . LYS A 1 83 ? -15.868 -2.585 26.166 1.00 91.19 83 LYS A C 1
ATOM 640 O O . LYS A 1 83 ? -16.592 -2.632 27.155 1.00 91.19 83 LYS A O 1
ATOM 645 N N . THR A 1 84 ? -14.703 -3.226 26.104 1.00 85.44 84 THR A N 1
ATOM 646 C CA . THR A 1 84 ? -14.153 -4.013 27.220 1.00 85.44 84 THR A CA 1
ATOM 647 C C . THR A 1 84 ? -13.354 -3.167 28.215 1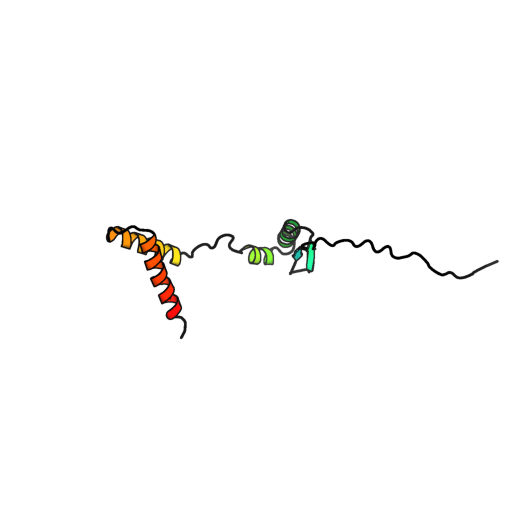.00 85.44 84 THR A C 1
ATOM 649 O O . THR A 1 84 ? -12.795 -3.713 29.165 1.00 85.44 84 THR A O 1
ATOM 652 N N . GLY A 1 85 ? -13.290 -1.841 28.021 1.00 86.38 85 GLY A N 1
ATOM 653 C CA . GLY A 1 85 ? -12.541 -0.922 28.884 1.00 86.38 85 GLY A CA 1
ATOM 654 C C . GLY A 1 85 ? -11.025 -1.109 28.796 1.00 86.38 85 GLY A C 1
ATOM 655 O O . GLY A 1 85 ? -10.293 -0.745 29.713 1.00 86.38 85 GLY A O 1
ATOM 656 N N . SER A 1 86 ? -10.543 -1.716 27.712 1.00 74.69 86 SER A N 1
ATOM 657 C CA . SER A 1 86 ? -9.175 -2.195 27.580 1.00 74.69 86 SER A CA 1
ATOM 658 C C . SER A 1 86 ? -8.542 -1.710 26.274 1.00 74.69 86 SER A C 1
ATOM 660 O O . SER A 1 86 ? -8.147 -2.504 25.419 1.00 74.69 86 SER A O 1
ATOM 662 N N . SER A 1 87 ? -8.395 -0.397 26.132 1.00 77.81 87 SER A N 1
ATOM 663 C CA . SER A 1 87 ? -7.766 0.244 24.976 1.00 77.81 87 SER A CA 1
ATOM 664 C C . SER A 1 87 ? -6.236 0.289 25.124 1.00 77.81 87 SER A C 1
ATOM 666 O O . SER A 1 87 ? -5.670 1.312 25.512 1.00 77.81 87 SER A O 1
ATOM 668 N N . SER A 1 88 ? -5.544 -0.819 24.842 1.00 89.94 88 SER A N 1
ATOM 669 C CA . SER A 1 88 ? -4.079 -0.822 24.720 1.00 89.94 88 SER A CA 1
ATOM 670 C C . SER A 1 88 ? -3.640 -1.265 23.330 1.00 89.94 88 SER A C 1
ATOM 672 O O . SER A 1 88 ? -4.211 -2.182 22.740 1.00 89.94 88 SER A O 1
ATOM 674 N N . LEU A 1 89 ? -2.590 -0.625 22.812 1.00 90.50 89 LEU A N 1
ATOM 675 C CA . LEU A 1 89 ? -2.023 -0.964 21.505 1.00 90.50 89 LEU A CA 1
ATOM 676 C C . LEU A 1 89 ? -1.499 -2.404 21.473 1.00 90.50 89 LEU A C 1
ATOM 678 O O . LEU A 1 89 ? -1.658 -3.088 20.469 1.00 90.50 89 LEU A O 1
ATOM 682 N N . ALA A 1 90 ? -0.940 -2.881 22.588 1.00 93.19 90 ALA A N 1
ATOM 683 C CA . ALA A 1 90 ? -0.484 -4.262 22.716 1.00 93.19 90 ALA A CA 1
ATOM 684 C C . ALA A 1 90 ? -1.632 -5.266 22.524 1.00 93.19 90 ALA A C 1
ATOM 686 O O . ALA A 1 90 ? -1.466 -6.245 21.808 1.00 93.19 90 ALA A O 1
ATOM 687 N N . LYS A 1 91 ? -2.812 -4.993 23.097 1.00 92.88 91 LYS A N 1
ATOM 688 C CA . LYS A 1 91 ? -3.989 -5.857 22.930 1.00 92.88 91 LYS A CA 1
ATOM 689 C C . LYS A 1 91 ? -4.577 -5.784 21.529 1.00 92.88 91 LYS A C 1
ATOM 691 O O . LYS A 1 91 ? -5.010 -6.799 21.006 1.00 92.88 91 LYS A O 1
ATOM 696 N N . LEU A 1 92 ? -4.566 -4.608 20.905 1.00 93.88 92 LEU A N 1
ATOM 697 C CA . LEU A 1 92 ? -4.959 -4.482 19.502 1.00 93.88 92 LEU A CA 1
ATOM 698 C C . LEU A 1 92 ? -4.052 -5.325 18.597 1.00 93.88 92 LEU A C 1
ATOM 700 O O . LEU A 1 92 ? -4.551 -6.022 17.721 1.00 93.88 92 LEU A O 1
ATOM 704 N N . ALA A 1 93 ? -2.737 -5.264 18.818 1.00 93.56 93 ALA A N 1
ATOM 705 C CA . ALA A 1 93 ? -1.769 -6.026 18.040 1.00 93.56 93 ALA A CA 1
ATOM 706 C C . ALA A 1 93 ? -1.942 -7.540 18.224 1.00 93.56 93 ALA A C 1
ATOM 708 O O . ALA A 1 93 ? -1.920 -8.263 17.234 1.00 93.5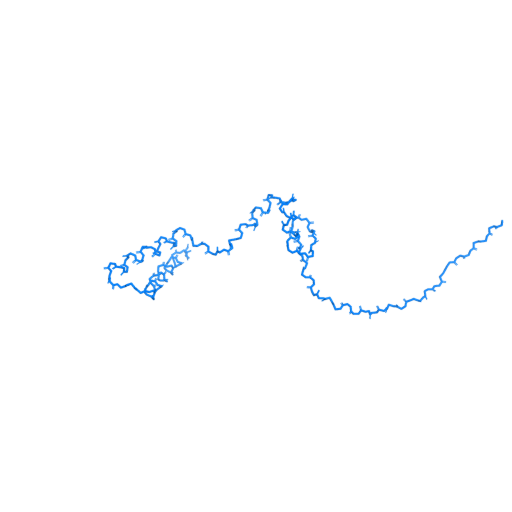6 93 ALA A O 1
ATOM 709 N N . ASP A 1 94 ? -2.152 -8.002 19.459 1.00 93.75 94 ASP A N 1
ATOM 710 C CA . ASP A 1 94 ? -2.379 -9.419 19.772 1.00 93.75 94 ASP A CA 1
ATOM 711 C C . ASP A 1 94 ? -3.635 -9.965 19.073 1.00 93.75 94 ASP A C 1
ATOM 713 O O . ASP A 1 94 ? -3.577 -10.955 18.348 1.00 93.75 94 ASP A O 1
ATOM 717 N N . GLU A 1 95 ? -4.751 -9.244 19.179 1.00 93.88 95 GLU A N 1
ATOM 718 C CA . GLU A 1 95 ? -6.021 -9.638 18.564 1.00 93.88 95 GLU A CA 1
ATOM 719 C C . GLU A 1 95 ? -5.959 -9.635 17.027 1.00 93.88 95 GLU A C 1
ATOM 721 O O . GLU A 1 95 ? -6.489 -10.544 16.387 1.00 93.88 95 GLU A O 1
ATOM 726 N N . LEU A 1 96 ? -5.289 -8.645 16.421 1.00 93.25 96 LEU A N 1
ATOM 727 C CA . LEU A 1 96 ? -5.048 -8.622 14.972 1.00 93.25 96 LEU A CA 1
ATOM 728 C C . LEU A 1 96 ? -4.121 -9.763 14.539 1.00 93.25 96 LEU A C 1
ATOM 730 O O . LEU A 1 96 ? -4.352 -10.382 13.502 1.00 93.25 96 LEU A O 1
ATOM 734 N N . SER A 1 97 ? -3.092 -10.057 15.339 1.00 92.94 97 SER A N 1
ATOM 735 C CA . SER A 1 97 ? -2.157 -11.151 15.079 1.00 92.94 97 SER A CA 1
ATOM 736 C C . SER A 1 97 ? -2.873 -12.499 15.067 1.00 92.94 97 SER A C 1
ATOM 738 O O . SER A 1 97 ? -2.639 -13.294 14.162 1.00 92.94 97 SER A O 1
ATOM 740 N N . CYS A 1 98 ? -3.770 -12.752 16.023 1.00 90.81 98 CYS A N 1
ATOM 741 C CA . CYS A 1 98 ? -4.590 -13.963 16.050 1.00 90.81 98 CYS A CA 1
ATOM 742 C C . CYS A 1 98 ? -5.493 -14.057 14.810 1.00 90.81 98 CYS A C 1
ATOM 744 O O . CYS A 1 98 ? -5.389 -15.021 14.050 1.00 90.81 98 CYS A O 1
ATOM 746 N N . LEU A 1 99 ? -6.282 -13.008 14.544 1.00 88.81 99 LEU A N 1
ATOM 747 C CA . LEU A 1 99 ? -7.262 -12.976 13.453 1.00 88.81 99 LEU A CA 1
ATOM 748 C C . LEU A 1 99 ? -6.635 -13.254 12.076 1.00 88.81 99 LEU A C 1
ATOM 750 O O . LEU A 1 99 ? -7.172 -14.005 11.252 1.00 88.81 99 LEU A O 1
ATOM 754 N N . TRP A 1 100 ? -5.483 -12.643 11.805 1.00 88.31 100 TRP A N 1
ATOM 755 C CA . TRP A 1 100 ? -4.806 -12.799 10.521 1.00 88.31 100 TRP A CA 1
ATOM 756 C C . TRP A 1 100 ? -4.007 -14.103 10.425 1.00 88.31 100 TRP A C 1
ATOM 758 O O . TRP A 1 100 ? -3.854 -14.634 9.324 1.00 88.31 100 TRP A O 1
ATOM 768 N N . GLN A 1 101 ? -3.562 -14.679 11.546 1.00 79.62 101 GLN A N 1
ATOM 769 C CA . GLN A 1 101 ? -2.886 -15.978 11.559 1.00 79.62 101 GLN A CA 1
ATOM 770 C C . GLN A 1 101 ? -3.851 -17.148 11.302 1.00 79.62 101 GLN A C 1
ATOM 772 O O . GLN A 1 101 ? -3.487 -18.098 10.603 1.00 79.62 101 GLN A O 1
ATOM 777 N N . GLU A 1 102 ? -5.085 -17.072 11.808 1.00 70.12 102 GLU A N 1
ATOM 778 C CA . GLU A 1 102 ? -6.144 -18.069 11.579 1.00 70.12 102 GLU A CA 1
ATOM 779 C C . GLU A 1 102 ? -6.551 -18.136 10.100 1.00 70.12 102 GLU A C 1
ATOM 781 O O . GLU A 1 102 ? -6.719 -19.220 9.539 1.00 70.12 102 GLU A O 1
ATOM 786 N N . SER A 1 103 ? -6.612 -16.980 9.437 1.00 63.81 103 SER A N 1
ATOM 787 C CA . SER A 1 103 ? -6.976 -16.861 8.018 1.00 63.81 103 SER A CA 1
ATOM 788 C C . SER A 1 103 ? -5.963 -17.520 7.069 1.00 63.81 103 SER A C 1
ATOM 790 O O . SER A 1 103 ? -6.329 -17.971 5.985 1.00 63.81 103 SER A O 1
ATOM 792 N N . ILE A 1 104 ? -4.690 -17.619 7.469 1.00 59.44 104 ILE A N 1
ATOM 793 C CA . ILE A 1 104 ? -3.640 -18.302 6.693 1.00 59.44 104 ILE A CA 1
ATOM 794 C C . ILE A 1 104 ? -3.801 -19.828 6.779 1.00 59.44 104 ILE A C 1
ATOM 796 O O . ILE A 1 104 ? -3.574 -20.525 5.794 1.00 59.44 104 ILE A O 1
ATOM 800 N N . SER A 1 105 ? -4.232 -20.342 7.935 1.00 60.91 105 SER A N 1
ATOM 801 C CA . SER A 1 105 ? -4.377 -21.783 8.198 1.00 60.91 105 SER A CA 1
ATOM 802 C C . SER A 1 105 ? -5.533 -22.429 7.415 1.00 60.91 105 SER A C 1
ATOM 804 O O . SER A 1 105 ? -5.487 -23.610 7.081 1.00 60.91 105 SER A O 1
ATOM 806 N N . VAL A 1 106 ? -6.572 -21.657 7.077 1.00 56.44 106 VAL A N 1
ATOM 807 C CA . VAL A 1 106 ? -7.769 -22.160 6.373 1.00 56.44 106 VAL A CA 1
ATOM 808 C C . VAL A 1 106 ? -7.541 -22.345 4.864 1.00 56.44 106 VAL A C 1
ATOM 810 O O . VAL A 1 106 ? -8.218 -23.155 4.236 1.00 56.44 106 VAL A O 1
ATOM 813 N N . ASN A 1 107 ? -6.558 -21.661 4.275 1.00 54.22 107 ASN A N 1
ATOM 814 C CA . ASN A 1 107 ? -6.340 -21.643 2.822 1.00 54.22 107 ASN A CA 1
ATOM 815 C C . ASN A 1 107 ? -5.318 -22.686 2.318 1.00 54.22 107 ASN A C 1
ATOM 817 O O . ASN A 1 107 ? -4.886 -22.604 1.168 1.00 54.22 107 ASN A O 1
ATOM 821 N N . THR A 1 108 ? -4.915 -23.654 3.148 1.00 56.22 108 THR A N 1
ATOM 822 C CA . THR A 1 108 ? -3.926 -24.697 2.801 1.00 56.22 108 THR A CA 1
ATOM 823 C C . THR A 1 108 ? -4.526 -26.099 2.602 1.00 56.22 108 THR A C 1
ATOM 825 O O . THR A 1 108 ? -3.887 -27.081 2.976 1.00 56.22 108 THR A O 1
ATOM 828 N N . ALA A 1 109 ? -5.722 -26.221 2.018 1.00 42.47 109 ALA A N 1
ATOM 829 C CA . ALA A 1 109 ? -6.338 -27.514 1.679 1.00 42.47 109 ALA A CA 1
ATOM 830 C C . ALA A 1 109 ? -6.677 -27.625 0.188 1.00 42.47 109 ALA A C 1
ATOM 832 O O . ALA A 1 109 ? -7.265 -26.661 -0.353 1.00 42.47 109 ALA A O 1
#

pLDDT: mean 76.04, std 18.11, range [42.47, 95.19]